Protein AF-A0A526VCH9-F1 (afdb_monomer)

pLDDT: mean 95.88, std 2.62, range [81.25, 98.56]

Sequence (84 aa):
MPLTHLIDKYCASWSTENAEKRRASLLSILSDGATYTDPTVHAVGAEELLAHIAGIQSKYPGACILRTSNVDVHHGVARFAWNL

Mean predicted aligned error: 2.38 Å

Structure (mmCIF, N/CA/C/O backbone):
data_AF-A0A526VCH9-F1
#
_entry.id   AF-A0A526VCH9-F1
#
loop_
_atom_site.group_PDB
_atom_site.id
_atom_site.type_symbol
_atom_site.label_atom_id
_atom_site.label_alt_id
_atom_site.label_comp_id
_atom_site.label_asym_id
_atom_site.label_entity_id
_atom_site.label_seq_id
_atom_site.pdbx_PDB_ins_code
_atom_site.Cartn_x
_atom_site.Cartn_y
_atom_site.Cartn_z
_atom_site.occupancy
_atom_site.B_iso_or_equiv
_atom_site.auth_seq_id
_atom_site.auth_comp_id
_atom_site.auth_asym_id
_atom_site.auth_atom_id
_atom_site.pdbx_PDB_model_num
ATOM 1 N N . MET A 1 1 ? -7.871 4.605 -15.210 1.00 81.25 1 MET A N 1
ATOM 2 C CA . MET A 1 1 ? -6.472 4.927 -14.837 1.00 81.25 1 MET A CA 1
ATOM 3 C C . MET A 1 1 ? -5.592 3.741 -15.219 1.00 81.25 1 MET A C 1
ATOM 5 O O . MET A 1 1 ? -6.055 2.627 -15.005 1.00 81.25 1 MET A O 1
ATOM 9 N N . PRO A 1 2 ? -4.393 3.933 -15.801 1.00 93.38 2 PRO A N 1
ATOM 10 C CA . PRO A 1 2 ? -3.462 2.830 -16.067 1.00 93.38 2 PRO A CA 1
ATOM 11 C C . PRO A 1 2 ? -3.080 2.088 -14.778 1.00 93.38 2 PRO A C 1
ATOM 13 O O . PRO A 1 2 ? -2.945 2.723 -13.733 1.00 93.38 2 PRO A O 1
ATOM 16 N N . LEU A 1 3 ? -2.877 0.769 -14.842 1.00 94.44 3 LEU A N 1
ATOM 17 C CA . LEU A 1 3 ? -2.583 -0.049 -13.656 1.00 94.44 3 LEU A CA 1
ATOM 18 C C . LEU A 1 3 ? -1.300 0.382 -12.933 1.00 94.44 3 LEU A C 1
ATOM 20 O O . LEU A 1 3 ? -1.268 0.425 -11.709 1.00 94.44 3 LEU A O 1
ATOM 24 N N . THR A 1 4 ? -0.255 0.737 -13.677 1.00 95.19 4 THR A N 1
ATOM 25 C CA . THR A 1 4 ? 0.995 1.250 -13.098 1.00 95.19 4 THR A CA 1
ATOM 26 C C . THR A 1 4 ? 0.745 2.497 -12.257 1.00 95.19 4 THR A C 1
ATOM 28 O O . THR A 1 4 ? 1.193 2.565 -11.122 1.00 95.19 4 THR A O 1
ATOM 31 N N . HIS A 1 5 ? -0.077 3.424 -12.752 1.00 95.31 5 HIS A N 1
ATOM 32 C CA . HIS A 1 5 ? -0.472 4.618 -12.007 1.00 95.31 5 HIS A CA 1
ATOM 33 C C . HIS A 1 5 ? -1.354 4.280 -10.788 1.00 95.31 5 HIS A C 1
ATOM 35 O O . HIS A 1 5 ? -1.233 4.926 -9.750 1.0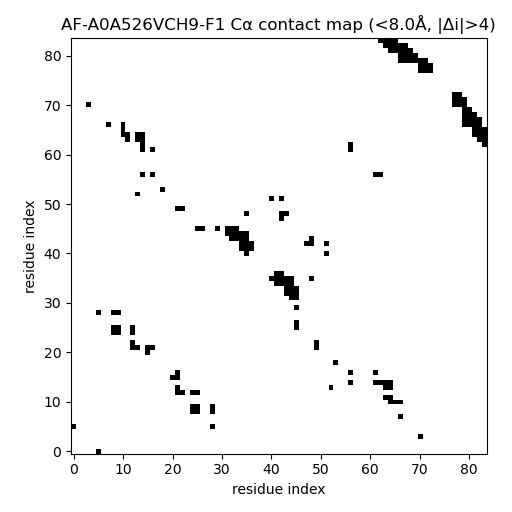0 95.31 5 HIS A O 1
ATOM 41 N N . LEU A 1 6 ? -2.204 3.249 -10.863 1.00 96.31 6 LEU A N 1
ATOM 42 C CA . LEU A 1 6 ? -2.942 2.756 -9.692 1.00 96.31 6 LEU A CA 1
ATOM 43 C C . LEU A 1 6 ? -1.984 2.293 -8.591 1.00 96.31 6 LEU A C 1
ATOM 45 O O . LEU A 1 6 ? -2.129 2.699 -7.441 1.00 96.31 6 LEU A O 1
ATOM 49 N N .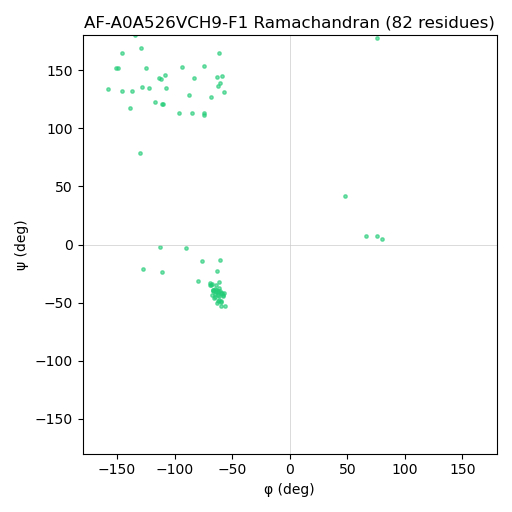 ILE A 1 7 ? -0.992 1.483 -8.954 1.00 96.62 7 ILE A N 1
ATOM 50 C CA . ILE A 1 7 ? 0.005 0.960 -8.015 1.00 96.62 7 ILE A CA 1
ATOM 51 C C . ILE A 1 7 ? 0.893 2.081 -7.474 1.00 96.62 7 ILE A C 1
ATOM 53 O O . ILE A 1 7 ? 1.170 2.110 -6.280 1.00 96.62 7 ILE A O 1
ATOM 57 N N . ASP A 1 8 ? 1.278 3.048 -8.304 1.00 94.81 8 ASP A N 1
ATOM 58 C CA . ASP A 1 8 ? 2.067 4.195 -7.851 1.00 94.81 8 ASP A CA 1
ATOM 59 C C . ASP A 1 8 ? 1.283 5.048 -6.843 1.00 94.81 8 ASP A C 1
ATOM 61 O O . ASP A 1 8 ? 1.837 5.469 -5.828 1.00 94.81 8 ASP A O 1
ATOM 65 N N . LYS A 1 9 ? -0.029 5.236 -7.051 1.00 96.00 9 LYS A N 1
ATOM 66 C CA . LYS A 1 9 ? -0.905 5.872 -6.055 1.00 96.00 9 LYS A CA 1
ATOM 67 C C . LYS A 1 9 ? -1.041 5.051 -4.780 1.00 96.00 9 LYS A C 1
ATOM 69 O O . LYS A 1 9 ? -1.070 5.631 -3.696 1.00 96.00 9 LYS A O 1
ATOM 74 N N . TYR A 1 10 ? -1.118 3.726 -4.899 1.00 96.88 10 TYR A N 1
ATOM 75 C CA . TYR A 1 10 ? -1.126 2.837 -3.743 1.00 96.88 10 TYR A CA 1
ATOM 76 C C . TYR A 1 10 ? 0.150 3.018 -2.916 1.00 96.88 10 TYR A C 1
ATOM 78 O O . TYR A 1 10 ? 0.049 3.354 -1.739 1.00 96.88 10 TYR A O 1
ATOM 86 N N . CYS A 1 11 ? 1.335 2.930 -3.525 1.00 96.38 11 CYS A N 1
ATOM 87 C CA . CYS A 1 11 ? 2.604 3.185 -2.838 1.00 96.38 11 CYS A CA 1
ATOM 88 C C . CYS A 1 11 ? 2.647 4.596 -2.229 1.00 96.38 11 CYS A C 1
ATOM 90 O O . CYS A 1 11 ? 2.977 4.758 -1.058 1.00 96.38 11 CYS A O 1
ATOM 92 N N . ALA A 1 12 ? 2.213 5.619 -2.971 1.00 95.00 12 ALA A N 1
ATOM 93 C CA . ALA A 1 12 ? 2.163 6.989 -2.467 1.00 95.00 12 ALA A CA 1
ATOM 94 C C . ALA A 1 12 ? 1.228 7.156 -1.255 1.00 95.00 12 ALA A C 1
ATOM 96 O O . ALA A 1 12 ? 1.507 7.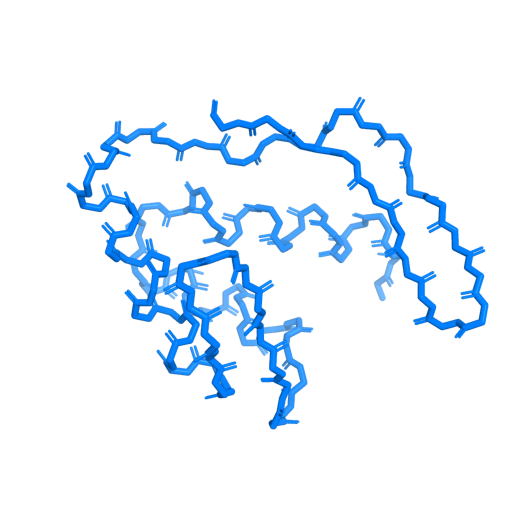980 -0.385 1.00 95.00 12 ALA A O 1
ATOM 97 N N . SER A 1 13 ? 0.136 6.386 -1.160 1.00 96.12 13 SER A N 1
ATOM 98 C CA . SER A 1 13 ? -0.763 6.417 0.003 1.00 96.12 13 SER A CA 1
ATOM 99 C C . SER A 1 13 ? -0.062 5.950 1.283 1.00 96.12 13 SER A C 1
ATOM 101 O O . SER A 1 13 ? -0.273 6.537 2.344 1.00 96.12 13 SER A O 1
ATOM 103 N N . TRP A 1 14 ? 0.850 4.982 1.170 1.00 96.44 14 TRP A N 1
ATOM 104 C CA . TRP A 1 14 ? 1.691 4.539 2.280 1.00 96.44 14 TRP A CA 1
ATOM 105 C C . TRP A 1 14 ? 2.723 5.590 2.688 1.00 96.44 14 TRP A C 1
ATOM 107 O O . TRP A 1 14 ? 2.995 5.733 3.877 1.00 96.44 14 TRP A O 1
ATOM 117 N N . SER A 1 15 ? 3.249 6.349 1.726 1.00 95.25 15 SER A N 1
ATOM 118 C CA . SER A 1 15 ? 4.306 7.352 1.935 1.00 95.25 15 SER A CA 1
ATOM 119 C C . SER A 1 15 ? 3.795 8.764 2.256 1.00 95.25 15 SER A C 1
ATOM 121 O O . SER A 1 15 ? 4.587 9.680 2.457 1.00 95.25 15 SER A O 1
ATOM 123 N N . THR A 1 16 ? 2.478 8.991 2.259 1.00 94.81 16 THR A N 1
ATOM 124 C CA . THR A 1 16 ? 1.903 10.320 2.512 1.00 94.81 16 THR A CA 1
ATOM 125 C C . THR A 1 16 ? 1.760 10.570 4.016 1.00 94.81 16 THR A C 1
ATOM 127 O O . THR A 1 16 ? 0.914 9.962 4.674 1.00 94.81 16 THR A O 1
ATOM 130 N N . GLU A 1 17 ? 2.529 11.523 4.551 1.00 91.81 17 GLU A N 1
ATOM 131 C CA . GLU A 1 17 ? 2.490 11.901 5.977 1.00 91.81 17 GLU A CA 1
ATOM 132 C C . GLU A 1 17 ? 1.188 12.615 6.379 1.00 91.81 17 GLU A C 1
ATOM 134 O O . GLU A 1 17 ? 0.687 12.459 7.492 1.00 91.81 17 GLU A O 1
ATOM 139 N N . ASN A 1 18 ? 0.601 13.394 5.466 1.00 94.81 18 ASN A N 1
ATOM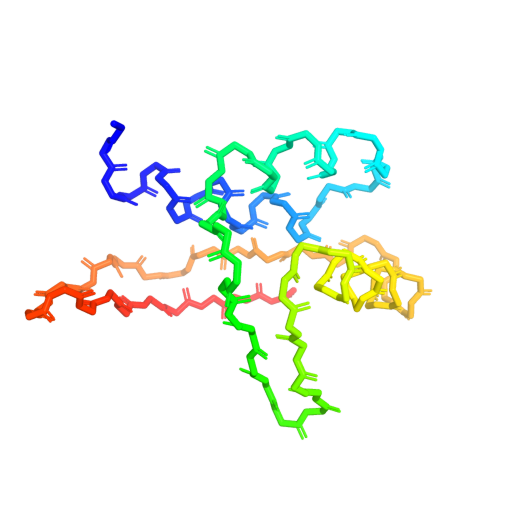 140 C CA . ASN A 1 18 ? -0.651 14.094 5.732 1.00 94.81 18 ASN A CA 1
ATOM 141 C C . ASN A 1 18 ? -1.836 13.112 5.718 1.00 94.81 18 ASN A C 1
ATOM 143 O O . ASN A 1 18 ? -2.205 12.587 4.666 1.00 94.81 18 ASN A O 1
ATOM 147 N N . ALA A 1 19 ? -2.457 12.909 6.883 1.00 95.75 19 ALA A N 1
ATOM 148 C CA . ALA A 1 19 ? -3.521 11.926 7.073 1.00 95.75 19 ALA A CA 1
ATOM 149 C C . ALA A 1 19 ? -4.724 12.122 6.132 1.00 95.75 19 ALA A C 1
ATOM 151 O O . ALA A 1 19 ? -5.203 11.146 5.556 1.00 95.75 19 ALA A O 1
ATOM 152 N N . GLU A 1 20 ? -5.165 13.363 5.915 1.00 97.25 20 GLU A N 1
ATOM 153 C CA . GLU A 1 20 ? -6.299 13.672 5.033 1.00 97.25 20 GLU A CA 1
ATOM 154 C C . GLU A 1 20 ? -5.978 13.386 3.564 1.00 97.25 20 GLU A C 1
ATOM 156 O O . GLU A 1 20 ? -6.760 12.756 2.852 1.00 97.25 20 GLU A O 1
ATOM 161 N N . LYS A 1 21 ? -4.784 13.778 3.102 1.00 97.06 21 LYS A N 1
ATOM 162 C CA . LYS A 1 21 ? -4.326 13.473 1.738 1.00 97.06 21 LYS A CA 1
ATOM 163 C C . LYS A 1 21 ? -4.170 11.971 1.524 1.00 97.06 21 LYS A C 1
ATOM 165 O O . LYS A 1 21 ? -4.566 11.466 0.475 1.00 97.06 21 LYS A O 1
ATOM 170 N N . ARG A 1 22 ? -3.632 11.255 2.515 1.00 97.00 22 ARG A N 1
ATOM 171 C CA . ARG A 1 22 ? -3.529 9.792 2.494 1.00 97.00 22 ARG A CA 1
ATOM 172 C C . ARG A 1 22 ? -4.910 9.153 2.375 1.00 97.00 22 ARG A C 1
ATOM 174 O O . ARG A 1 22 ? -5.108 8.326 1.488 1.00 97.00 22 ARG A O 1
ATOM 181 N N . ARG A 1 23 ? -5.861 9.574 3.217 1.00 97.75 23 ARG A N 1
ATOM 182 C CA . ARG A 1 23 ? -7.254 9.107 3.198 1.00 97.75 23 ARG A CA 1
ATOM 183 C C . ARG A 1 23 ? -7.885 9.321 1.826 1.00 97.75 23 ARG A C 1
ATOM 185 O O . ARG A 1 23 ? -8.368 8.367 1.226 1.00 97.75 23 ARG A O 1
ATOM 192 N N . ALA A 1 24 ? -7.826 10.543 1.302 1.00 97.25 24 ALA A N 1
ATOM 193 C CA . ALA A 1 24 ? -8.385 10.869 -0.007 1.00 97.25 24 ALA A CA 1
ATOM 194 C C . ALA A 1 24 ? -7.743 10.049 -1.141 1.00 97.25 24 ALA A C 1
ATOM 196 O O . ALA A 1 24 ? -8.445 9.551 -2.021 1.00 97.25 24 ALA A O 1
ATOM 197 N N . SER A 1 25 ? -6.417 9.871 -1.108 1.00 96.44 25 SER A N 1
ATOM 198 C CA . SER A 1 25 ? 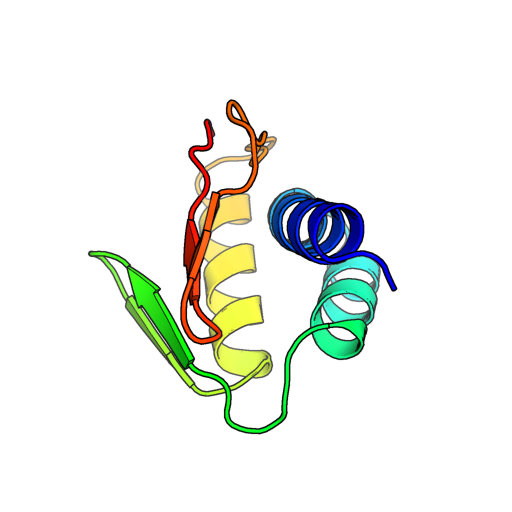-5.694 9.075 -2.103 1.00 96.44 25 SER A CA 1
ATOM 199 C C . SER A 1 25 ? -6.121 7.607 -2.068 1.00 96.44 25 SER A C 1
ATOM 201 O O . SER A 1 25 ? -6.507 7.063 -3.104 1.00 96.44 25 SER A O 1
ATOM 203 N N . LEU A 1 26 ? -6.126 6.987 -0.883 1.00 97.38 26 LEU A N 1
ATOM 204 C CA . LEU A 1 26 ? -6.469 5.576 -0.725 1.00 97.38 26 LEU A CA 1
ATOM 205 C C . LEU A 1 26 ? -7.931 5.299 -1.100 1.00 97.38 26 LEU A C 1
ATOM 207 O O . LEU A 1 26 ? -8.193 4.374 -1.863 1.00 97.38 26 LEU A O 1
ATOM 211 N N . LEU A 1 27 ? -8.875 6.133 -0.650 1.00 97.06 27 LEU A N 1
ATOM 212 C CA . LEU A 1 27 ? -10.298 5.985 -0.990 1.00 97.06 27 LEU A CA 1
ATOM 213 C C . LEU A 1 27 ? -10.577 6.138 -2.492 1.00 97.06 27 LEU A C 1
ATOM 215 O O . LEU A 1 27 ? -11.575 5.627 -2.985 1.00 97.06 27 LEU A O 1
ATOM 219 N N . SER A 1 28 ? -9.697 6.812 -3.240 1.00 96.75 28 SER A N 1
ATOM 220 C CA . SER A 1 28 ? -9.845 6.935 -4.695 1.00 96.75 28 SER A CA 1
ATOM 221 C C . SER A 1 28 ? -9.463 5.670 -5.475 1.00 96.75 28 SER A C 1
ATOM 223 O O . SER A 1 28 ? -9.753 5.587 -6.670 1.00 96.75 28 SER A O 1
ATOM 225 N N . ILE A 1 29 ? -8.785 4.710 -4.834 1.00 96.69 29 ILE A N 1
ATOM 226 C CA . ILE A 1 29 ? -8.248 3.504 -5.487 1.00 96.69 29 ILE A CA 1
ATOM 227 C C . ILE A 1 29 ? -8.666 2.194 -4.813 1.00 96.69 29 ILE A C 1
ATOM 229 O O . ILE A 1 29 ? -8.596 1.144 -5.450 1.00 96.69 29 ILE A O 1
ATOM 233 N N . LEU A 1 30 ? -9.071 2.235 -3.545 1.00 96.88 30 LEU A N 1
ATOM 234 C CA . LEU A 1 30 ? -9.468 1.059 -2.787 1.00 96.88 30 LEU A CA 1
ATOM 235 C C . LEU A 1 30 ? -10.959 0.783 -3.002 1.00 96.88 30 LEU A C 1
ATOM 237 O O . LEU A 1 30 ? -11.792 1.673 -2.855 1.00 96.88 30 LEU A O 1
ATOM 241 N N . SER A 1 31 ? -11.288 -0.456 -3.361 1.00 96.81 31 SER A N 1
ATOM 242 C CA . SER A 1 31 ? -12.684 -0.887 -3.481 1.00 96.81 31 SER A CA 1
ATOM 243 C C . SER A 1 31 ? -13.321 -1.077 -2.105 1.00 96.81 31 SER A C 1
ATOM 245 O O . SER A 1 31 ? -12.629 -1.379 -1.131 1.00 96.81 31 SER A O 1
ATOM 247 N N . ASP A 1 32 ? -14.644 -0.936 -2.037 1.00 95.38 32 ASP A N 1
ATOM 248 C CA . ASP A 1 32 ? -15.387 -1.221 -0.811 1.00 95.38 32 ASP A CA 1
ATOM 249 C C . ASP A 1 3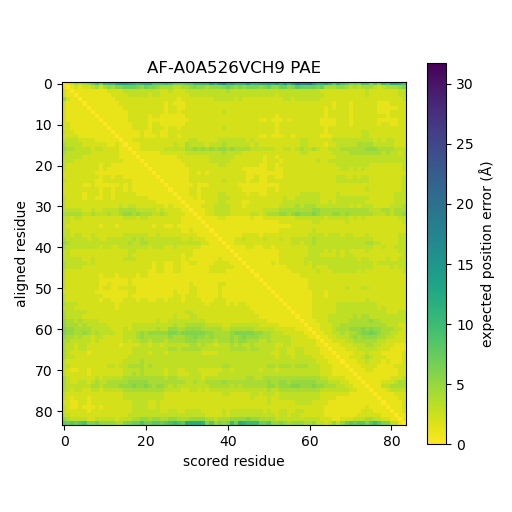2 ? -15.213 -2.692 -0.394 1.00 95.38 32 ASP A C 1
ATOM 251 O O . ASP A 1 32 ? -15.162 -3.588 -1.241 1.00 95.38 32 ASP A O 1
ATOM 255 N N . GLY A 1 33 ? -15.046 -2.930 0.907 1.00 94.25 33 GLY A N 1
ATOM 256 C CA . GLY A 1 33 ? -14.765 -4.258 1.466 1.00 94.25 33 GLY A CA 1
ATOM 257 C C . GLY A 1 33 ? -13.406 -4.877 1.095 1.00 94.25 33 GLY A C 1
ATOM 258 O O . GLY A 1 33 ? -13.175 -6.042 1.415 1.00 94.25 33 GLY A O 1
ATOM 259 N N . ALA A 1 34 ? -12.497 -4.149 0.434 1.00 97.62 34 ALA A N 1
ATOM 260 C CA . ALA A 1 34 ? -11.170 -4.674 0.113 1.00 97.62 34 ALA A CA 1
ATOM 261 C C . ALA A 1 34 ? -10.363 -4.992 1.381 1.00 97.62 34 ALA A C 1
ATOM 263 O O . ALA A 1 34 ? -10.416 -4.259 2.367 1.00 97.62 34 ALA A O 1
ATOM 264 N N . THR A 1 35 ? -9.568 -6.058 1.330 1.00 98.38 35 THR A N 1
ATOM 265 C CA . THR A 1 35 ? -8.709 -6.472 2.444 1.00 98.38 35 THR A CA 1
ATOM 266 C C . THR A 1 35 ? -7.242 -6.204 2.147 1.00 98.38 35 THR A C 1
ATOM 268 O O . THR A 1 35 ? -6.785 -6.396 1.019 1.00 98.38 35 THR A O 1
ATOM 271 N N . TYR A 1 36 ? -6.486 -5.858 3.181 1.00 98.19 36 TYR A N 1
ATOM 272 C CA . TYR A 1 36 ? -5.029 -5.853 3.168 1.00 98.19 36 TYR A CA 1
ATOM 273 C C . TYR A 1 36 ? -4.499 -6.916 4.127 1.00 98.19 36 TYR A C 1
ATOM 275 O O . TYR A 1 36 ? -5.084 -7.175 5.179 1.00 98.19 36 TYR A O 1
ATOM 283 N N . THR A 1 37 ? -3.400 -7.573 3.769 1.00 98.44 37 THR A N 1
ATOM 284 C CA . THR A 1 37 ? -2.753 -8.554 4.645 1.00 98.44 37 THR A CA 1
ATOM 285 C C . THR A 1 37 ? -1.249 -8.514 4.457 1.00 98.44 37 THR A C 1
ATOM 287 O O . THR A 1 37 ? -0.754 -8.557 3.330 1.00 98.44 37 THR A O 1
ATOM 290 N N . ASP A 1 38 ? -0.540 -8.461 5.577 1.00 96.12 38 ASP A N 1
ATOM 291 C CA . ASP A 1 38 ? 0.905 -8.625 5.672 1.00 96.12 38 ASP A CA 1
ATOM 292 C C . ASP A 1 38 ? 1.229 -9.573 6.852 1.00 96.12 38 ASP A C 1
ATOM 294 O O . ASP A 1 38 ? 0.311 -10.070 7.509 1.00 96.12 38 ASP A O 1
ATOM 298 N N . PRO A 1 39 ? 2.505 -9.884 7.144 1.00 97.12 39 PRO A N 1
ATOM 299 C CA . PRO A 1 39 ? 2.860 -10.771 8.258 1.00 97.12 39 PRO A CA 1
ATOM 300 C C . PRO A 1 39 ? 2.429 -10.294 9.657 1.00 97.12 39 PRO A C 1
ATOM 302 O O . PRO A 1 39 ? 2.521 -11.059 10.614 1.00 97.12 39 PRO A O 1
ATOM 305 N N . THR A 1 40 ? 2.028 -9.032 9.800 1.00 96.12 40 THR A N 1
ATOM 306 C CA . THR A 1 40 ? 1.733 -8.359 11.070 1.00 96.12 40 THR A CA 1
ATOM 307 C C . THR A 1 40 ? 0.251 -8.041 11.258 1.00 96.12 40 THR A C 1
ATOM 309 O O . THR A 1 40 ? -0.183 -7.906 12.401 1.00 96.12 40 THR A O 1
ATOM 312 N N . VAL A 1 41 ? -0.531 -7.935 10.176 1.00 98.00 41 VAL A N 1
ATOM 313 C CA . VAL A 1 41 ? -1.947 -7.553 10.242 1.00 98.00 41 VAL A CA 1
ATOM 314 C C . VAL A 1 41 ? -2.794 -8.174 9.128 1.00 98.00 41 VAL A C 1
ATOM 316 O O . VAL A 1 41 ? -2.336 -8.396 8.006 1.00 98.00 41 VAL A O 1
ATOM 319 N N . HIS A 1 42 ? -4.078 -8.365 9.429 1.00 98.56 42 HIS A N 1
ATOM 320 C CA . HIS A 1 42 ? -5.155 -8.471 8.450 1.00 98.56 42 HIS A CA 1
ATOM 321 C C . HIS A 1 42 ? -6.114 -7.301 8.690 1.00 98.56 42 HIS A C 1
ATOM 323 O O . HIS A 1 42 ? -6.598 -7.146 9.808 1.00 98.56 42 HIS A O 1
ATOM 329 N N . ALA A 1 43 ? -6.342 -6.477 7.670 1.00 98.50 43 ALA A N 1
ATOM 330 C CA . ALA A 1 43 ? -7.177 -5.283 7.744 1.00 98.50 43 ALA A CA 1
ATOM 331 C C . ALA A 1 43 ? -8.310 -5.363 6.717 1.00 98.50 43 ALA A C 1
ATOM 333 O O . ALA A 1 43 ? -8.076 -5.698 5.551 1.00 98.50 43 ALA A O 1
ATOM 334 N N . VAL A 1 44 ? -9.523 -5.026 7.143 1.00 98.31 44 VAL A N 1
ATOM 335 C CA . VAL A 1 44 ? -10.740 -5.033 6.333 1.00 98.31 44 VAL A CA 1
ATOM 336 C C . VAL A 1 44 ? -11.213 -3.601 6.099 1.00 98.31 44 VAL A C 1
ATOM 338 O O . VAL A 1 44 ? -11.530 -2.853 7.022 1.00 98.31 44 VAL A O 1
ATOM 341 N N . GLY A 1 45 ? -11.296 -3.217 4.829 1.00 98.00 45 GLY A N 1
ATOM 342 C CA . GLY A 1 45 ? -11.745 -1.897 4.413 1.00 98.00 45 GLY A CA 1
ATOM 343 C C . GLY A 1 45 ? -10.710 -0.788 4.621 1.00 98.00 45 GLY A C 1
ATOM 344 O O . GLY A 1 45 ? -9.596 -0.982 5.112 1.00 98.00 45 GLY A O 1
ATOM 345 N N . ALA A 1 46 ? -11.094 0.416 4.197 1.00 97.50 46 ALA A N 1
ATOM 346 C CA . ALA A 1 46 ? -10.198 1.567 4.175 1.00 97.50 46 ALA A CA 1
ATOM 347 C C . ALA A 1 46 ? -9.779 2.029 5.575 1.00 97.50 46 ALA A C 1
ATOM 349 O O . ALA A 1 46 ? -8.627 2.408 5.760 1.00 97.50 46 ALA A O 1
ATOM 350 N N . GLU A 1 47 ? -10.687 2.008 6.552 1.00 97.56 47 GLU A N 1
ATOM 351 C CA . GLU A 1 47 ? -10.413 2.547 7.890 1.00 97.56 47 GLU A CA 1
ATOM 352 C C . GLU A 1 47 ? -9.330 1.751 8.622 1.00 97.56 47 GLU A C 1
ATOM 354 O O . GLU A 1 47 ? -8.381 2.339 9.142 1.00 97.56 47 GLU A O 1
ATOM 359 N N . GLU A 1 48 ? -9.418 0.419 8.602 1.00 98.44 48 GLU A N 1
ATOM 360 C CA . GLU A 1 48 ? -8.416 -0.438 9.240 1.00 98.44 48 GLU A CA 1
ATOM 361 C C . GLU A 1 48 ? -7.058 -0.331 8.536 1.00 98.44 48 GLU A C 1
ATOM 363 O O . GLU A 1 48 ? -6.021 -0.224 9.195 1.00 98.44 48 GLU A O 1
ATOM 368 N N . LEU A 1 49 ? -7.048 -0.267 7.199 1.00 98.25 49 LEU A N 1
ATOM 369 C CA . LEU A 1 49 ? -5.813 -0.066 6.442 1.00 98.25 49 LEU A CA 1
ATOM 370 C C . LEU A 1 49 ? -5.186 1.310 6.726 1.00 98.25 49 LEU A C 1
ATOM 372 O O . LEU A 1 49 ? -3.977 1.405 6.925 1.00 98.25 49 LEU A O 1
ATOM 376 N N . LEU A 1 50 ? -5.979 2.383 6.800 1.00 97.81 50 LEU A N 1
ATOM 377 C CA . LEU A 1 50 ? -5.481 3.722 7.139 1.00 97.81 50 LEU A CA 1
ATOM 378 C C . LEU A 1 50 ? -4.886 3.773 8.547 1.00 97.81 50 LEU A C 1
ATOM 380 O O . LEU A 1 50 ? -3.845 4.408 8.736 1.00 97.81 50 LEU A O 1
ATOM 384 N N . ALA A 1 51 ? -5.522 3.107 9.514 1.00 97.81 51 ALA A N 1
ATOM 385 C CA . ALA A 1 51 ? -5.010 2.993 10.874 1.00 97.81 51 ALA A CA 1
ATOM 386 C C . ALA A 1 51 ? -3.665 2.250 10.904 1.00 97.81 51 ALA A C 1
ATOM 388 O O . ALA A 1 51 ? -2.721 2.716 11.548 1.00 97.81 51 ALA A O 1
ATOM 389 N N . HIS A 1 52 ? -3.540 1.156 10.145 1.00 97.69 52 HIS A N 1
ATOM 390 C CA . HIS A 1 52 ? -2.280 0.418 10.019 1.00 97.69 52 HIS A CA 1
ATOM 391 C C . HIS A 1 52 ? -1.166 1.271 9.400 1.00 97.69 52 HIS A C 1
ATOM 393 O O . HIS A 1 52 ? -0.085 1.393 9.978 1.00 97.69 52 HIS A O 1
ATOM 399 N N . ILE A 1 53 ? -1.442 1.953 8.280 1.00 96.62 53 ILE A N 1
ATOM 400 C CA . ILE A 1 53 ?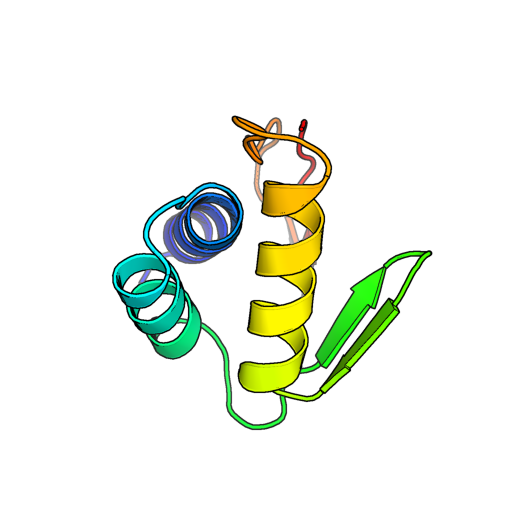 -0.469 2.848 7.630 1.00 96.62 53 ILE A CA 1
ATOM 401 C C . ILE A 1 53 ? -0.022 3.959 8.592 1.00 96.62 53 ILE A C 1
ATOM 403 O O . ILE A 1 53 ? 1.165 4.284 8.662 1.00 96.62 53 ILE A O 1
ATOM 407 N N . ALA A 1 54 ? -0.950 4.539 9.360 1.00 96.12 54 ALA A N 1
ATOM 408 C CA . ALA A 1 54 ? -0.623 5.552 10.360 1.00 96.12 54 ALA A CA 1
ATOM 409 C C . ALA A 1 54 ? 0.295 5.003 11.467 1.00 96.12 54 ALA A C 1
ATOM 411 O O . ALA A 1 54 ? 1.243 5.684 11.861 1.00 96.12 54 ALA A O 1
ATOM 412 N N . GLY A 1 55 ? 0.060 3.769 11.923 1.00 95.62 55 GLY A N 1
ATOM 413 C CA . GLY A 1 55 ? 0.926 3.081 12.882 1.00 95.62 55 GLY A CA 1
ATOM 414 C C . GLY A 1 55 ? 2.347 2.874 12.353 1.00 95.62 55 GLY A C 1
ATOM 415 O O . GLY A 1 55 ? 3.314 3.173 13.056 1.00 95.62 55 GLY A O 1
ATOM 416 N N . ILE A 1 56 ? 2.487 2.441 11.096 1.00 94.44 56 ILE A N 1
ATOM 417 C CA . ILE A 1 56 ? 3.794 2.295 10.438 1.00 94.44 56 ILE A CA 1
ATOM 418 C C . ILE A 1 56 ? 4.517 3.642 10.339 1.00 94.44 56 ILE A C 1
ATOM 420 O O . ILE A 1 56 ? 5.671 3.730 10.751 1.00 94.44 56 ILE A O 1
ATOM 424 N N . GLN A 1 57 ? 3.837 4.697 9.884 1.00 94.00 57 GLN A N 1
ATOM 425 C CA . GLN A 1 57 ? 4.409 6.048 9.789 1.00 94.00 57 GLN A CA 1
ATOM 426 C C . GLN A 1 57 ? 4.838 6.606 11.156 1.00 94.00 57 GLN A C 1
ATOM 428 O O . GLN A 1 57 ? 5.884 7.239 11.272 1.00 94.00 57 GLN A O 1
ATOM 433 N N . SER A 1 58 ? 4.075 6.331 12.220 1.00 93.56 58 SER A N 1
ATOM 434 C CA . SER A 1 58 ? 4.455 6.730 13.580 1.00 93.56 58 SER A CA 1
ATOM 435 C C . SER A 1 58 ? 5.676 5.968 14.098 1.00 93.56 58 SER A C 1
ATOM 437 O O . SER A 1 58 ? 6.458 6.525 14.866 1.00 93.56 58 SER A O 1
ATOM 439 N N . LYS A 1 59 ? 5.822 4.690 13.732 1.00 94.25 59 LYS A N 1
ATOM 440 C CA . LYS A 1 59 ? 6.934 3.839 14.175 1.00 94.25 59 LYS A CA 1
ATOM 441 C C . LYS A 1 59 ? 8.216 4.102 13.383 1.00 94.25 59 LYS A C 1
ATOM 443 O O . LYS A 1 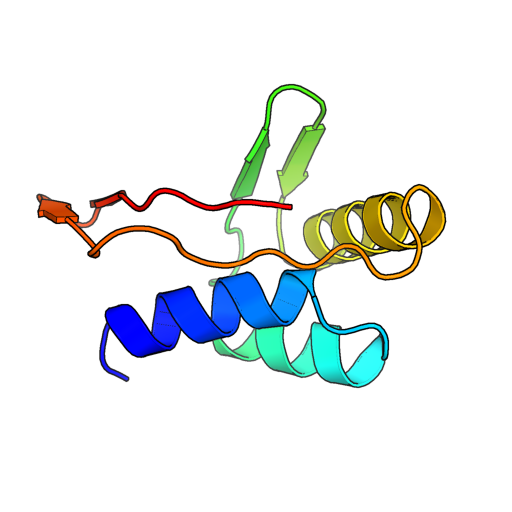59 ? 9.306 3.981 13.937 1.00 94.25 59 LYS A O 1
ATOM 448 N N . TYR A 1 60 ? 8.078 4.472 12.114 1.00 92.69 60 TYR A N 1
ATOM 449 C CA . TYR A 1 60 ? 9.175 4.740 11.192 1.00 92.69 60 TYR A CA 1
ATOM 450 C C . TYR A 1 60 ? 8.958 6.096 10.496 1.00 92.69 60 TYR A C 1
ATOM 452 O O . TYR A 1 60 ? 8.511 6.133 9.348 1.00 92.69 60 TYR A O 1
ATOM 460 N N . PRO A 1 61 ? 9.248 7.222 11.175 1.00 91.62 61 PRO A N 1
ATOM 461 C CA . PRO A 1 61 ? 9.095 8.548 10.583 1.00 91.62 61 PRO A CA 1
ATOM 462 C C . PRO A 1 61 ? 9.913 8.692 9.293 1.00 91.62 61 PRO A C 1
ATOM 464 O O . PRO A 1 61 ? 11.100 8.367 9.270 1.00 91.62 61 PRO A O 1
ATOM 467 N N 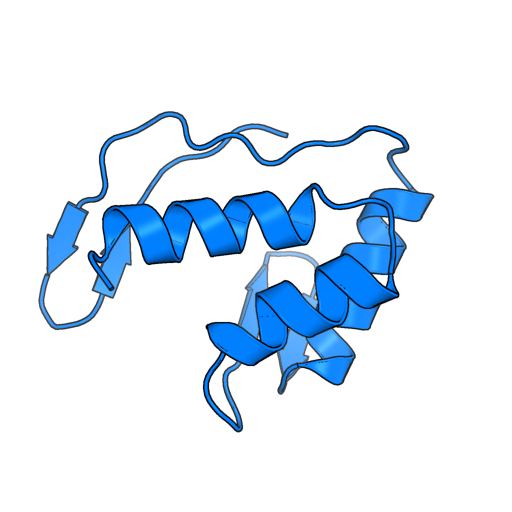. GLY A 1 62 ? 9.280 9.186 8.227 1.00 89.06 62 GLY A N 1
ATOM 468 C CA . GLY A 1 62 ? 9.903 9.358 6.911 1.00 89.06 62 GLY A CA 1
ATOM 469 C C . GLY A 1 62 ? 9.981 8.086 6.058 1.00 89.06 62 GLY A C 1
ATOM 470 O O . GLY A 1 62 ? 10.561 8.125 4.974 1.00 89.06 62 GLY A O 1
ATOM 471 N N . ALA A 1 63 ? 9.405 6.968 6.514 1.00 90.25 63 ALA A N 1
ATOM 472 C CA . ALA A 1 63 ? 9.363 5.733 5.739 1.00 90.25 63 ALA A CA 1
ATOM 473 C C . ALA A 1 63 ? 8.564 5.912 4.440 1.00 90.25 63 ALA A C 1
ATOM 475 O O . ALA A 1 63 ? 7.480 6.511 4.433 1.00 90.25 63 ALA A O 1
ATOM 476 N N . CYS A 1 64 ? 9.090 5.377 3.337 1.00 93.38 64 CYS A N 1
ATOM 477 C CA . CYS A 1 64 ? 8.540 5.616 2.011 1.00 93.38 64 CYS A CA 1
ATOM 478 C C . CYS A 1 64 ? 8.541 4.332 1.188 1.00 93.38 64 CYS A C 1
ATOM 480 O O . CYS A 1 64 ? 9.585 3.802 0.826 1.00 93.38 64 CYS A O 1
ATOM 482 N N . ILE A 1 65 ? 7.351 3.876 0.805 1.00 94.75 65 ILE A N 1
ATOM 483 C CA . ILE A 1 65 ? 7.216 2.740 -0.097 1.00 94.75 65 ILE A CA 1
ATOM 484 C C . ILE A 1 65 ? 7.580 3.176 -1.517 1.00 94.75 65 ILE A C 1
ATOM 486 O O . ILE A 1 65 ? 6.848 3.930 -2.165 1.00 94.75 65 ILE A O 1
ATOM 490 N N . LEU A 1 66 ? 8.698 2.661 -2.021 1.00 93.56 66 LEU A N 1
ATOM 491 C CA . LEU A 1 66 ? 9.178 2.889 -3.381 1.00 93.56 66 LEU A CA 1
ATOM 492 C C . LEU A 1 66 ? 9.048 1.605 -4.194 1.00 93.56 66 LEU A C 1
ATOM 494 O O . LEU A 1 66 ? 9.645 0.589 -3.848 1.00 93.56 66 LEU A O 1
ATOM 498 N N . ARG A 1 67 ? 8.296 1.641 -5.299 1.00 95.75 67 ARG A N 1
ATOM 499 C CA . ARG A 1 67 ? 8.215 0.509 -6.234 1.00 95.75 67 ARG A CA 1
ATOM 500 C C . ARG A 1 67 ? 9.556 0.338 -6.952 1.00 95.75 67 ARG A C 1
ATOM 502 O O . ARG A 1 67 ? 10.054 1.277 -7.565 1.00 95.75 67 ARG A O 1
ATOM 509 N N . THR A 1 68 ? 10.114 -0.868 -6.910 1.00 96.81 68 THR A N 1
ATOM 510 C CA . THR A 1 68 ? 11.459 -1.179 -7.433 1.00 96.81 68 THR A CA 1
ATOM 511 C C . THR A 1 68 ? 11.444 -2.097 -8.653 1.00 96.81 68 THR A C 1
ATOM 513 O O . THR A 1 68 ? 12.494 -2.374 -9.229 1.00 96.81 68 THR A O 1
ATOM 516 N N . SER A 1 69 ? 10.267 -2.553 -9.085 1.00 96.81 69 SER A N 1
ATOM 517 C CA . SER A 1 69 ? 10.104 -3.394 -10.272 1.00 96.81 69 SER A CA 1
ATOM 518 C C . SER A 1 69 ? 9.046 -2.857 -11.231 1.00 96.81 69 SER A C 1
ATOM 520 O O . SER A 1 69 ? 8.223 -1.999 -10.892 1.00 96.81 69 SER A O 1
ATOM 522 N N . ASN A 1 70 ? 9.008 -3.451 -12.423 1.00 96.69 70 ASN A N 1
ATOM 523 C CA . ASN A 1 70 ? 7.823 -3.414 -13.273 1.00 96.69 70 ASN A CA 1
ATOM 524 C C . ASN A 1 70 ? 6.626 -4.080 -12.576 1.00 96.69 70 ASN A C 1
ATOM 526 O O . ASN A 1 70 ? 6.779 -4.785 -11.575 1.00 96.69 70 ASN A O 1
ATOM 530 N N . VAL A 1 71 ? 5.436 -3.826 -13.113 1.00 97.62 71 VAL A N 1
ATOM 531 C CA . VAL A 1 71 ? 4.197 -4.460 -12.665 1.00 97.62 71 VAL A CA 1
ATOM 532 C C . VAL A 1 71 ? 3.908 -5.645 -13.577 1.00 97.62 71 VAL A C 1
ATOM 534 O O . VAL A 1 71 ? 3.598 -5.450 -14.753 1.00 97.62 71 VAL A O 1
ATOM 537 N N . ASP A 1 72 ? 3.974 -6.850 -13.022 1.00 97.94 72 ASP A N 1
ATOM 538 C CA . ASP A 1 72 ? 3.503 -8.062 -13.693 1.00 97.94 72 ASP A CA 1
ATOM 539 C C . ASP A 1 72 ? 1.991 -8.198 -13.492 1.00 97.94 72 ASP A C 1
ATOM 541 O O . ASP A 1 72 ? 1.485 -7.883 -12.411 1.00 97.94 72 ASP A O 1
ATOM 545 N N . VAL A 1 73 ? 1.266 -8.689 -14.502 1.00 97.31 73 VAL A N 1
ATOM 546 C CA . VAL A 1 73 ? -0.199 -8.821 -14.452 1.00 97.31 73 VAL A CA 1
ATOM 547 C C . VAL A 1 73 ? -0.648 -10.148 -15.034 1.00 97.31 73 VAL A C 1
ATOM 549 O O . VAL A 1 73 ? -0.254 -10.514 -16.139 1.00 97.31 73 VAL A O 1
ATOM 552 N N . HIS A 1 74 ? -1.519 -10.847 -14.313 1.00 97.12 74 HIS A N 1
ATOM 553 C CA . HIS A 1 74 ? -2.113 -12.096 -14.769 1.00 97.12 74 HIS A CA 1
ATOM 554 C C . HIS A 1 74 ? -3.431 -12.366 -14.032 1.00 97.12 74 HIS A C 1
ATOM 556 O O . HIS A 1 74 ? -3.480 -12.231 -12.816 1.00 97.12 74 HIS A O 1
ATOM 562 N N . HIS A 1 75 ? -4.499 -12.749 -14.745 1.00 97.12 75 HIS A N 1
ATOM 563 C CA . HIS A 1 75 ? -5.803 -13.138 -14.164 1.00 97.12 75 HIS A CA 1
ATOM 564 C C . HIS A 1 75 ? -6.361 -12.176 -13.093 1.00 97.12 75 HIS A C 1
ATOM 566 O O . HIS A 1 75 ? -6.876 -12.604 -12.065 1.00 97.12 75 HIS A O 1
ATOM 572 N N . GLY A 1 76 ? -6.243 -10.862 -13.314 1.00 93.88 76 GLY A N 1
ATOM 573 C CA . GLY A 1 76 ? -6.721 -9.853 -12.357 1.00 93.88 76 GLY A CA 1
ATOM 574 C C . GLY A 1 76 ? -5.829 -9.665 -11.125 1.00 93.88 76 GLY A C 1
ATOM 575 O O . GLY A 1 76 ? -6.191 -8.918 -10.223 1.00 93.88 76 GLY A O 1
ATOM 576 N N . VAL A 1 77 ? -4.654 -10.295 -11.098 1.00 97.12 77 VAL A N 1
ATOM 577 C CA . VAL A 1 77 ? -3.642 -10.141 -10.054 1.00 97.12 77 VAL A CA 1
ATOM 578 C C . VAL A 1 77 ? -2.474 -9.339 -10.607 1.00 97.12 77 VAL A C 1
ATOM 580 O O . VAL A 1 77 ? -1.990 -9.603 -11.710 1.00 97.12 77 VAL A O 1
ATOM 583 N N . ALA A 1 78 ? -2.012 -8.369 -9.824 1.00 97.56 78 ALA A N 1
ATOM 584 C CA . ALA A 1 78 ? -0.804 -7.612 -10.103 1.00 97.56 78 ALA A CA 1
ATOM 585 C C . ALA A 1 78 ? 0.280 -7.952 -9.077 1.00 97.56 78 ALA A C 1
ATOM 587 O O . ALA A 1 78 ? -0.012 -8.115 -7.891 1.00 97.56 78 ALA A O 1
ATOM 588 N N . ARG A 1 79 ? 1.534 -8.027 -9.523 1.00 98.12 79 ARG A N 1
ATOM 589 C CA . ARG A 1 79 ? 2.700 -8.232 -8.657 1.00 98.12 79 ARG A CA 1
ATOM 590 C C . ARG A 1 79 ? 3.753 -7.169 -8.938 1.00 98.12 79 ARG A C 1
ATOM 592 O O . ARG A 1 79 ? 4.063 -6.889 -10.093 1.00 98.12 79 ARG A O 1
ATOM 599 N N . PHE A 1 80 ? 4.319 -6.610 -7.876 1.00 97.81 80 PHE A N 1
ATOM 600 C CA . PHE A 1 80 ? 5.436 -5.674 -7.930 1.00 97.81 80 PHE A CA 1
ATOM 601 C C . PHE A 1 80 ? 6.280 -5.793 -6.655 1.00 97.81 80 PHE A C 1
ATOM 603 O O . PHE A 1 80 ? 5.771 -6.168 -5.599 1.00 97.81 80 PHE A O 1
ATOM 610 N N . ALA A 1 81 ? 7.568 -5.480 -6.761 1.00 98.00 81 ALA A N 1
ATOM 611 C CA . ALA A 1 81 ? 8.481 -5.359 -5.634 1.00 98.00 81 ALA A CA 1
ATOM 612 C C . ALA A 1 81 ? 8.559 -3.903 -5.160 1.00 98.00 81 ALA A C 1
ATOM 614 O O . ALA A 1 81 ? 8.356 -2.963 -5.940 1.00 98.00 81 ALA A O 1
ATOM 615 N N . TRP A 1 82 ? 8.865 -3.724 -3.878 1.00 97.00 82 TRP A N 1
ATOM 616 C CA . TRP A 1 82 ? 9.026 -2.417 -3.256 1.00 97.00 82 TRP A CA 1
ATOM 617 C C . TRP A 1 82 ? 10.110 -2.426 -2.170 1.00 97.00 82 TRP A C 1
ATOM 619 O O . TRP A 1 82 ? 10.558 -3.486 -1.735 1.00 97.00 82 TRP A O 1
ATOM 629 N N . ASN A 1 83 ? 10.534 -1.226 -1.780 1.00 93.81 83 ASN A N 1
ATOM 630 C CA . ASN A 1 83 ? 11.479 -0.904 -0.708 1.00 93.81 83 ASN A CA 1
ATOM 631 C C . ASN A 1 83 ? 10.819 0.080 0.286 1.00 93.81 83 ASN A C 1
ATOM 633 O O . ASN A 1 83 ? 9.942 0.825 -0.153 1.00 93.81 83 ASN A O 1
ATOM 637 N N . LEU A 1 84 ? 11.225 0.071 1.564 1.00 88.50 84 LEU A N 1
ATOM 638 C CA . LEU A 1 84 ? 10.778 0.992 2.625 1.00 88.50 84 LEU A CA 1
ATOM 639 C C . LEU A 1 84 ? 11.792 2.115 2.892 1.00 88.50 84 LEU A C 1
ATOM 641 O O . LEU A 1 84 ? 13.008 1.821 2.836 1.00 88.50 84 LEU A O 1
#

Solvent-accessible surface area (backbone atoms only — not comparable to full-atom values): 5031 Å² total; per-residue (Å²): 130,59,66,69,59,53,51,51,47,52,32,45,30,62,41,40,83,52,63,67,62,20,50,57,49,40,64,73,72,54,58,90,77,41,72,51,75,59,102,88,48,76,28,66,26,69,67,48,45,52,52,50,44,51,51,51,44,71,75,38,76,88,49,40,50,41,77,75,52,70,79,48,76,56,96,94,43,76,48,70,49,68,46,105

Radius of gyration: 12.55 Å; Cα contacts (8 Å, |Δi|>4): 96; chains: 1; bounding box: 27×27×30 Å

Foldseek 3Di:
DDVVVLVVLVQVLLQDPDLVVSLVSCVVRDDQQDWDDDPVDIATGSVRVSVVSNVVCVVPPRDGWAWDDDWDDDPRDIDTDTDD

Nearest PDB structures (foldseek):
  3dxo-assembly1_A  TM=9.347E-01  e=2.621E-06  Agrobacterium fabrum str. C58
  6x1i-assembly1_B  TM=9.190E-01  e=4.415E-06  Agrobacterium fabrum str. C58
  7e85-assembly2_B-2  TM=7.357E-01  e=7.274E-02  Mycobacterium tuberculosis H37Rv
  6w3f-assembly2_B  TM=6.120E-01  e=2.063E-01  synthetic construct
  5nd8-assembly1_Q  TM=4.868E-01  e=8.654E-01  Staphylococcus aureus subsp. aureus NCTC 8325

Secondary structure (DSSP, 8-state):
--HHHHHHHHHHHHH--SHHHHHHHHHTTPPTT-EEE-SS-EEEHHHHHHHHHHHHHHHSTT---EE-S--EEETTEEE--EE-